Protein AF-A0A8S3KB62-F1 (afdb_monomer_lite)

pLDDT: mean 86.77, std 13.25, range [34.56, 98.31]

Organism: NCBI:txid392030

Sequence (98 aa):
MLSEEWDDSNLDEDVKLERRLILQDNPIATESVIVVKDLVKAFNSEKKQSNGDRVYLAVNHLNFHVQKRACFGLLGANGAGKTTTFRMLINDIKSTSG

Radius of gyration: 15.24 Å; chains: 1; bounding box: 40×32×41 Å

Structure (mmCIF, N/CA/C/O backbone):
data_AF-A0A8S3KB62-F1
#
_entry.id   AF-A0A8S3KB62-F1
#
loop_
_atom_site.group_PDB
_atom_site.id
_atom_site.type_symbol
_atom_site.label_atom_id
_atom_site.label_alt_id
_atom_site.label_comp_id
_atom_site.label_asym_id
_atom_site.label_entity_id
_atom_site.label_seq_id
_atom_site.pdbx_PDB_ins_code
_atom_site.Cartn_x
_atom_site.Cartn_y
_atom_site.Cartn_z
_atom_site.occupancy
_atom_site.B_iso_or_equiv
_atom_site.auth_seq_id
_atom_site.auth_comp_id
_atom_site.auth_asym_id
_atom_site.auth_atom_id
_atom_site.pdbx_PDB_model_num
ATOM 1 N N . MET A 1 1 ? 19.509 6.599 10.468 1.00 38.47 1 MET A N 1
ATOM 2 C CA . MET A 1 1 ? 18.684 6.177 9.321 1.00 38.47 1 MET A CA 1
ATOM 3 C C . MET A 1 1 ? 17.843 7.387 8.986 1.00 38.47 1 MET A C 1
ATOM 5 O O . MET A 1 1 ? 16.974 7.730 9.773 1.00 38.47 1 MET A O 1
ATOM 9 N N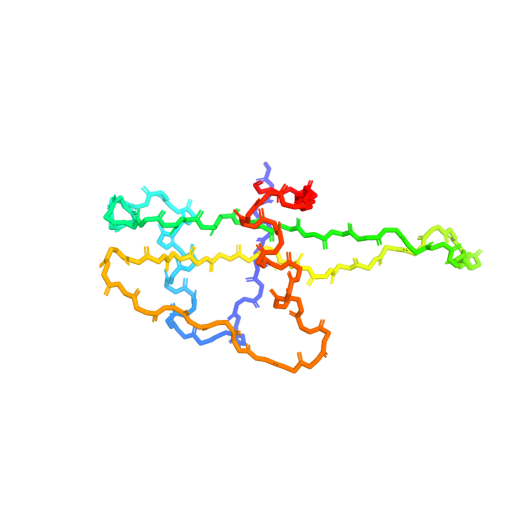 . LEU A 1 2 ? 18.287 8.164 8.000 1.00 34.56 2 LEU A N 1
ATOM 10 C CA . LEU A 1 2 ? 17.713 9.473 7.701 1.00 34.56 2 LEU A CA 1
ATOM 11 C C . LEU A 1 2 ? 16.287 9.246 7.203 1.00 34.56 2 LEU A C 1
ATOM 13 O O . LEU A 1 2 ? 16.095 8.496 6.250 1.00 34.56 2 LEU A O 1
ATOM 17 N N . SER A 1 3 ? 15.309 9.823 7.897 1.00 44.28 3 SER A N 1
ATOM 18 C CA . SER A 1 3 ? 13.963 9.982 7.369 1.00 44.28 3 SER A CA 1
ATOM 19 C C . SER A 1 3 ? 14.098 10.754 6.063 1.00 44.28 3 SER A C 1
ATOM 21 O O . SER A 1 3 ? 14.472 11.926 6.091 1.00 44.28 3 SER A O 1
ATOM 23 N N . GLU A 1 4 ? 13.869 10.097 4.928 1.00 55.69 4 GLU A N 1
ATOM 24 C CA . GLU A 1 4 ? 13.523 10.827 3.714 1.00 55.69 4 GLU A CA 1
ATOM 25 C C . GLU A 1 4 ? 12.312 11.687 4.080 1.00 55.69 4 GLU A C 1
ATOM 27 O O . GLU A 1 4 ? 11.244 11.167 4.410 1.00 55.69 4 GLU A O 1
ATOM 32 N N . GLU A 1 5 ? 12.515 13.001 4.149 1.00 59.72 5 GLU A N 1
ATOM 33 C CA . GLU A 1 5 ? 11.419 13.950 4.263 1.00 59.72 5 GLU A CA 1
ATOM 34 C C . GLU A 1 5 ? 10.655 13.861 2.947 1.00 59.72 5 GLU A C 1
ATOM 36 O O . GLU A 1 5 ? 11.097 14.348 1.907 1.00 59.72 5 GLU A O 1
ATOM 41 N N . TRP A 1 6 ? 9.542 13.134 2.978 1.00 65.12 6 TRP A N 1
ATOM 42 C CA . TRP A 1 6 ? 8.607 13.099 1.870 1.00 65.12 6 TRP A CA 1
ATOM 43 C C . TRP A 1 6 ? 8.122 14.525 1.637 1.00 65.12 6 TRP A C 1
ATOM 45 O O . TRP A 1 6 ? 7.646 15.176 2.570 1.00 65.12 6 TRP A O 1
ATOM 55 N N . ASP A 1 7 ? 8.269 15.017 0.406 1.00 73.62 7 ASP A N 1
ATOM 56 C CA . ASP A 1 7 ? 7.695 16.299 0.012 1.00 73.62 7 ASP A CA 1
ATOM 57 C C . ASP A 1 7 ? 6.173 16.164 -0.072 1.00 73.62 7 ASP A C 1
ATOM 59 O O . ASP A 1 7 ? 5.572 15.980 -1.131 1.00 73.62 7 ASP A O 1
ATOM 63 N N . ASP A 1 8 ? 5.551 16.228 1.096 1.00 78.94 8 ASP A N 1
ATOM 64 C CA . ASP A 1 8 ? 4.11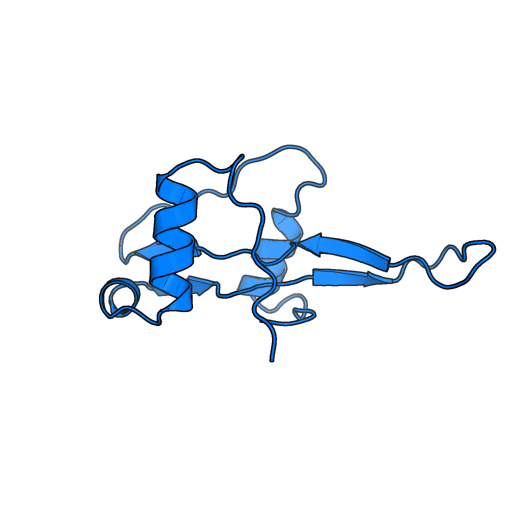1 16.185 1.245 1.00 78.94 8 ASP A CA 1
ATOM 65 C C . ASP A 1 8 ? 3.486 17.550 0.903 1.00 78.94 8 ASP A C 1
ATOM 67 O O . ASP A 1 8 ? 2.269 17.682 0.974 1.00 78.94 8 ASP A O 1
ATOM 71 N N . SER A 1 9 ? 4.257 18.579 0.516 1.00 81.19 9 SER A N 1
ATOM 72 C CA . SER A 1 9 ? 3.736 19.944 0.306 1.00 81.19 9 SER A CA 1
ATOM 73 C C . SER A 1 9 ? 2.558 20.007 -0.673 1.00 81.19 9 SER A C 1
ATOM 75 O O . SER A 1 9 ? 1.660 20.827 -0.490 1.00 81.19 9 SER A O 1
ATOM 77 N N . ASN A 1 10 ? 2.524 19.094 -1.648 1.00 86.19 10 ASN A N 1
ATOM 78 C CA . ASN A 1 10 ? 1.484 18.995 -2.672 1.00 86.19 10 ASN A CA 1
ATOM 79 C C . ASN A 1 10 ? 0.352 18.005 -2.339 1.00 86.19 10 ASN A C 1
ATOM 81 O O . ASN A 1 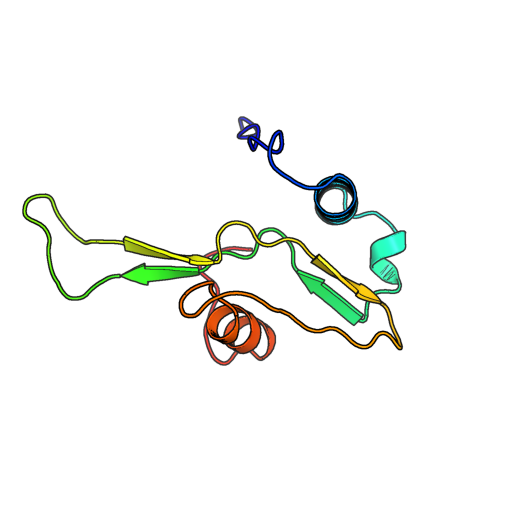10 ? -0.516 17.782 -3.181 1.00 86.19 10 ASN A O 1
ATOM 85 N N . LEU A 1 11 ? 0.370 17.373 -1.163 1.00 86.12 11 LEU A N 1
ATOM 86 C CA . LEU A 1 11 ? -0.686 16.462 -0.722 1.00 86.12 11 LEU A CA 1
ATOM 87 C C . LEU A 1 11 ? -1.787 17.206 0.033 1.00 86.12 11 LEU A C 1
ATOM 89 O O . LEU A 1 11 ? -1.529 18.182 0.743 1.00 86.12 11 LEU A O 1
ATOM 93 N N . ASP A 1 12 ? -3.002 16.676 -0.075 1.00 91.12 12 ASP A N 1
ATOM 94 C CA . ASP A 1 12 ? -4.139 17.119 0.722 1.00 91.12 12 ASP A CA 1
ATOM 95 C C . ASP A 1 12 ? -3.910 16.814 2.215 1.00 91.12 12 ASP A C 1
ATOM 97 O O . ASP A 1 12 ? -3.220 15.861 2.596 1.00 91.12 12 ASP A O 1
ATOM 101 N N . GLU A 1 13 ? -4.468 17.653 3.089 1.00 92.00 13 GLU A N 1
ATOM 102 C CA . GLU A 1 13 ? -4.235 17.570 4.538 1.00 92.00 13 GLU A CA 1
ATOM 103 C C . GLU A 1 13 ? -4.748 16.268 5.167 1.00 92.00 13 GLU A C 1
ATOM 105 O O . GLU A 1 13 ? -4.147 15.751 6.111 1.00 92.00 13 GLU A O 1
ATOM 110 N N . ASP A 1 14 ? -5.838 15.710 4.644 1.00 88.56 14 ASP A N 1
ATOM 111 C CA . ASP A 1 14 ? -6.379 14.425 5.086 1.00 88.56 14 ASP A CA 1
ATOM 112 C C . ASP A 1 14 ? -5.447 13.259 4.726 1.00 88.56 14 ASP A C 1
ATOM 114 O O . ASP A 1 14 ? -5.213 12.391 5.569 1.00 88.56 14 ASP A O 1
ATOM 118 N N . VAL A 1 15 ? -4.827 13.287 3.543 1.00 89.62 15 VAL A N 1
ATOM 119 C CA . VAL A 1 15 ? -3.819 12.304 3.111 1.00 89.62 15 VAL A CA 1
ATOM 120 C C . VAL A 1 15 ? -2.576 12.366 4.002 1.00 89.62 15 VAL A C 1
ATOM 122 O O . VAL A 1 15 ? -2.080 11.331 4.458 1.00 89.62 15 VAL A O 1
ATOM 125 N N . LYS A 1 16 ? -2.088 13.574 4.314 1.00 90.69 16 LYS A N 1
ATOM 126 C CA . LYS A 1 16 ? -0.966 13.772 5.252 1.00 90.69 16 LYS A CA 1
ATOM 127 C C . LYS A 1 16 ? -1.289 13.219 6.634 1.00 90.69 16 LYS A C 1
ATOM 129 O O . LYS A 1 16 ? -0.463 12.546 7.259 1.00 90.69 16 LYS A O 1
ATOM 134 N N . LEU A 1 17 ? -2.492 13.514 7.127 1.00 87.75 17 LEU A N 1
ATOM 135 C CA . LEU A 1 17 ? -2.944 13.054 8.431 1.00 87.75 17 LEU A CA 1
ATOM 136 C C . LEU A 1 17 ? -3.030 11.529 8.470 1.00 87.75 17 LEU A C 1
ATOM 138 O O . LEU A 1 17 ? -2.502 10.928 9.405 1.00 87.75 17 LEU A O 1
ATOM 142 N N . GLU A 1 18 ? -3.644 10.911 7.462 1.00 88.38 18 GLU A N 1
ATOM 143 C CA . GLU A 1 18 ? -3.766 9.458 7.360 1.00 88.38 18 GLU A CA 1
ATOM 144 C C . GLU A 1 18 ? -2.388 8.786 7.362 1.00 88.38 18 GLU A C 1
ATOM 146 O O . GLU A 1 18 ? -2.128 7.897 8.179 1.00 88.38 18 GLU A O 1
ATOM 151 N N . ARG A 1 19 ? -1.463 9.280 6.530 1.00 89.56 19 ARG A N 1
ATOM 152 C CA . ARG A 1 19 ? -0.077 8.804 6.492 1.00 89.56 19 ARG A CA 1
ATOM 153 C C . ARG A 1 19 ? 0.573 8.867 7.869 1.00 89.56 19 ARG A C 1
ATOM 155 O O . ARG A 1 19 ? 1.124 7.874 8.340 1.00 89.56 19 ARG A O 1
ATOM 162 N N . ARG A 1 20 ? 0.471 10.007 8.555 1.00 88.44 20 ARG A N 1
ATOM 163 C CA . ARG A 1 20 ? 1.040 10.177 9.898 1.00 88.44 20 ARG A CA 1
ATOM 164 C C . ARG A 1 20 ? 0.426 9.210 10.911 1.00 88.44 20 ARG A C 1
ATOM 166 O O . ARG A 1 20 ? 1.163 8.648 11.717 1.00 88.44 20 ARG A O 1
ATOM 173 N N . LEU A 1 21 ? -0.893 9.012 10.877 1.00 87.31 21 LEU A N 1
ATOM 174 C CA . LEU A 1 21 ? -1.591 8.098 11.787 1.00 87.31 21 LEU A CA 1
ATOM 175 C C . LEU A 1 21 ? -1.107 6.651 11.621 1.00 87.31 21 LEU A C 1
ATOM 177 O O . LEU A 1 21 ? -0.892 5.965 12.620 1.00 87.31 21 LEU A O 1
ATOM 181 N N . ILE A 1 22 ? -0.897 6.213 10.379 1.00 89.38 22 ILE A N 1
ATOM 182 C CA . ILE A 1 22 ? -0.448 4.854 10.056 1.00 89.38 22 ILE A CA 1
ATOM 183 C C . ILE A 1 22 ? 1.027 4.660 10.398 1.00 89.38 22 ILE A C 1
ATOM 185 O O . ILE A 1 22 ? 1.397 3.662 11.013 1.00 89.38 22 ILE A O 1
ATOM 189 N N . LEU A 1 23 ? 1.884 5.618 10.036 1.00 85.94 23 LEU A N 1
ATOM 190 C CA . LEU A 1 23 ? 3.322 5.500 10.276 1.00 85.94 23 LEU A CA 1
ATOM 191 C C . LEU A 1 23 ? 3.675 5.521 11.765 1.00 85.94 23 LEU A C 1
ATOM 193 O O . LEU A 1 23 ? 4.616 4.843 12.173 1.00 85.94 23 LEU A O 1
ATOM 197 N N . GLN A 1 24 ? 2.899 6.248 12.573 1.00 85.12 24 GLN A N 1
ATOM 198 C CA . GLN A 1 24 ? 3.062 6.321 14.028 1.00 85.12 24 GLN A CA 1
ATOM 199 C C . GLN A 1 24 ? 2.38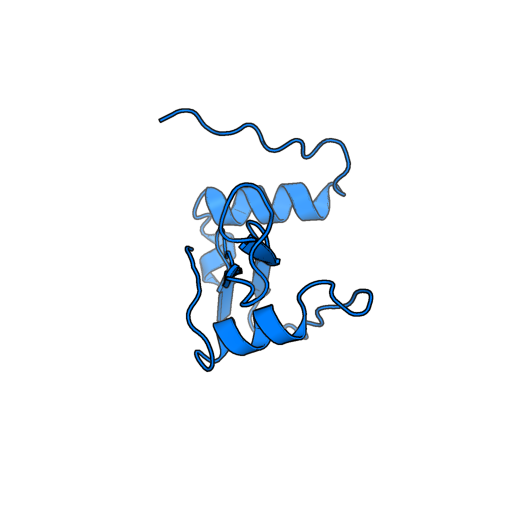7 5.160 14.784 1.00 85.12 24 GLN A C 1
ATOM 201 O O . GLN A 1 24 ? 2.331 5.211 16.010 1.00 85.12 24 GLN A O 1
ATOM 206 N N . ASP A 1 25 ? 1.867 4.143 14.079 1.00 72.81 25 ASP A N 1
ATOM 207 C CA . ASP A 1 25 ? 1.173 2.978 14.654 1.00 72.81 25 ASP A CA 1
ATOM 208 C C . ASP A 1 25 ? 0.087 3.380 15.674 1.00 72.81 25 ASP A C 1
ATOM 210 O O . ASP A 1 25 ? -0.053 2.802 16.755 1.00 72.81 25 ASP A O 1
ATOM 214 N N . ASN A 1 26 ? -0.680 4.425 15.343 1.00 74.12 26 ASN A N 1
ATOM 215 C CA . ASN A 1 26 ? -1.661 5.010 16.250 1.00 74.12 26 ASN A CA 1
ATOM 216 C C . ASN A 1 26 ? -2.812 4.018 16.545 1.00 74.12 26 ASN A C 1
ATOM 218 O O . ASN A 1 26 ? -3.348 3.423 15.607 1.00 74.12 26 ASN A O 1
ATOM 222 N N . PRO A 1 27 ? -3.282 3.898 17.807 1.00 62.69 27 PRO A N 1
ATOM 223 C CA . PRO A 1 27 ? -4.420 3.058 18.184 1.00 62.69 27 PRO A CA 1
ATOM 224 C C . PRO A 1 27 ? -5.696 3.250 17.353 1.00 62.69 27 PRO A C 1
ATOM 226 O O . PRO A 1 27 ? -6.473 2.312 17.230 1.00 62.69 27 PRO A O 1
ATOM 229 N N . ILE A 1 28 ? -5.929 4.412 16.735 1.00 64.56 28 ILE A N 1
ATOM 230 C CA . ILE A 1 28 ? -7.086 4.627 15.840 1.00 64.56 28 ILE A CA 1
ATOM 231 C C . ILE A 1 28 ? -7.040 3.684 14.619 1.00 64.56 28 ILE A C 1
ATOM 233 O O . ILE A 1 28 ? -8.081 3.233 14.141 1.00 64.56 28 ILE A O 1
ATOM 237 N N . ALA A 1 29 ? -5.848 3.285 14.163 1.00 60.28 29 ALA A N 1
ATOM 238 C CA . ALA A 1 29 ? -5.699 2.257 13.138 1.00 60.28 29 ALA A CA 1
ATOM 239 C C . ALA A 1 29 ? -6.111 0.854 13.637 1.00 60.28 29 ALA A C 1
ATOM 241 O O . ALA A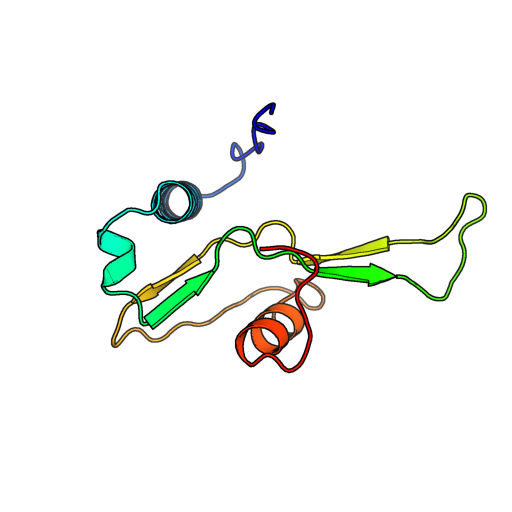 1 29 ? -6.401 -0.007 12.814 1.00 60.28 29 ALA A O 1
ATOM 242 N N . THR A 1 30 ? -6.210 0.607 14.951 1.00 63.03 30 THR A N 1
ATOM 243 C CA . THR A 1 30 ? -6.522 -0.730 15.507 1.00 63.03 30 THR A CA 1
ATOM 244 C C . THR A 1 30 ? -7.978 -1.159 15.311 1.00 63.03 30 THR A C 1
ATOM 246 O O . THR A 1 30 ? -8.261 -2.354 15.313 1.00 63.03 30 THR A O 1
ATOM 249 N N . GLU A 1 31 ? -8.898 -0.220 15.059 1.00 81.25 31 GLU A N 1
ATOM 250 C CA . GLU A 1 31 ? -10.271 -0.535 14.623 1.00 81.25 31 GLU A CA 1
ATOM 251 C C . GLU A 1 31 ? -10.376 -0.795 13.108 1.00 81.25 31 GLU A C 1
ATOM 253 O O . GLU A 1 31 ? -11.454 -1.102 12.579 1.00 81.25 31 GLU A O 1
ATOM 258 N N . SER A 1 32 ? -9.260 -0.676 12.386 1.00 89.00 32 SER A N 1
ATOM 259 C CA . SER A 1 32 ? -9.209 -0.907 10.947 1.00 89.00 32 SER A CA 1
ATOM 260 C C . SER A 1 32 ? -9.118 -2.389 10.634 1.00 89.00 32 SER A C 1
ATOM 262 O O . SER A 1 32 ? -8.407 -3.151 11.282 1.00 89.00 32 SER A O 1
ATOM 264 N N . VAL A 1 33 ? -9.842 -2.800 9.598 1.00 91.56 33 VAL A N 1
ATOM 265 C CA . VAL A 1 33 ? -9.794 -4.169 9.072 1.00 91.56 33 VAL A CA 1
ATOM 266 C C . VAL A 1 33 ? -8.663 -4.353 8.063 1.00 91.56 33 VAL A C 1
ATOM 268 O O . VAL A 1 33 ? -8.234 -5.477 7.826 1.00 91.56 33 VAL A O 1
ATOM 271 N N . ILE A 1 34 ? -8.183 -3.257 7.471 1.00 92.44 34 ILE A N 1
ATOM 272 C CA . ILE A 1 34 ? -7.029 -3.225 6.572 1.00 92.44 34 ILE A CA 1
ATOM 273 C C . ILE A 1 34 ? -6.161 -2.043 6.990 1.00 92.44 34 ILE A C 1
ATOM 275 O O . ILE A 1 34 ? -6.670 -0.932 7.138 1.00 92.44 34 ILE A O 1
ATOM 279 N N . VAL A 1 35 ? -4.861 -2.281 7.146 1.00 93.06 35 VAL A N 1
ATOM 280 C CA . VAL A 1 35 ? -3.845 -1.239 7.313 1.00 93.06 35 VAL A CA 1
ATOM 281 C C . VAL A 1 35 ? -2.782 -1.479 6.255 1.00 93.06 35 VAL A C 1
ATOM 283 O O . VAL A 1 35 ? -2.221 -2.571 6.170 1.00 93.06 35 VAL A O 1
ATOM 286 N N . VAL A 1 36 ? -2.536 -0.469 5.431 1.00 94.31 36 VAL A N 1
ATOM 287 C CA . VAL A 1 36 ? -1.502 -0.473 4.402 1.00 94.31 36 VAL A CA 1
ATOM 288 C C . VAL A 1 36 ? -0.455 0.539 4.817 1.00 94.31 36 VAL A C 1
ATOM 290 O O . VAL A 1 36 ? -0.758 1.727 4.901 1.00 94.31 36 VAL A O 1
ATOM 293 N N . LYS A 1 37 ? 0.755 0.058 5.097 1.00 93.75 37 LYS A N 1
ATOM 294 C CA . LYS A 1 37 ? 1.870 0.860 5.598 1.00 93.75 37 LYS A CA 1
ATOM 295 C C . LYS A 1 37 ? 3.031 0.764 4.620 1.00 93.75 37 LYS A C 1
ATOM 297 O O . LYS A 1 37 ? 3.478 -0.336 4.322 1.00 93.75 37 LYS A O 1
ATOM 302 N N . ASP A 1 38 ? 3.470 1.909 4.104 1.00 94.44 38 ASP A N 1
ATOM 303 C CA . ASP A 1 38 ? 4.592 2.051 3.167 1.00 94.44 38 ASP A CA 1
ATOM 304 C C . ASP A 1 38 ? 4.644 0.991 2.056 1.00 94.44 38 ASP A C 1
ATOM 306 O O . ASP A 1 38 ? 5.704 0.479 1.689 1.00 94.44 38 ASP A O 1
ATOM 310 N N . LEU A 1 39 ? 3.483 0.670 1.481 1.00 96.50 39 LEU A N 1
ATOM 311 C CA . LEU A 1 39 ? 3.387 -0.379 0.478 1.00 96.50 39 LEU A CA 1
ATOM 312 C C . LEU A 1 39 ? 4.045 0.077 -0.825 1.00 96.50 39 LEU A C 1
ATOM 314 O O . LEU A 1 39 ? 3.663 1.093 -1.415 1.00 96.50 39 LEU A O 1
ATOM 318 N N . VAL A 1 40 ? 5.004 -0.713 -1.304 1.00 97.44 40 VAL A N 1
ATOM 319 C CA . VAL A 1 40 ? 5.747 -0.438 -2.537 1.00 97.44 40 VAL A CA 1
ATOM 320 C C . VAL A 1 40 ? 5.630 -1.611 -3.493 1.00 97.44 40 VAL A C 1
ATOM 322 O O . VAL A 1 40 ? 5.770 -2.778 -3.113 1.00 97.44 40 VAL A O 1
ATOM 325 N N . LYS A 1 41 ? 5.469 -1.298 -4.781 1.00 97.62 41 LYS A N 1
ATOM 326 C CA . LYS A 1 41 ? 5.663 -2.265 -5.859 1.00 97.62 41 LYS A CA 1
ATOM 327 C C . LYS A 1 41 ? 6.523 -1.699 -6.969 1.00 97.62 41 LYS A C 1
ATOM 329 O O . LYS A 1 41 ? 6.111 -0.784 -7.678 1.00 97.62 41 LYS A O 1
ATOM 334 N N . ALA A 1 42 ? 7.658 -2.347 -7.185 1.00 96.44 42 ALA A N 1
ATOM 335 C CA . ALA A 1 42 ? 8.516 -2.158 -8.337 1.00 96.44 42 ALA A CA 1
ATOM 336 C C . ALA A 1 42 ? 8.447 -3.382 -9.265 1.00 96.44 42 ALA A C 1
ATOM 338 O O . ALA A 1 42 ? 8.411 -4.530 -8.810 1.00 96.44 42 ALA A O 1
ATOM 339 N N . PHE A 1 43 ? 8.433 -3.131 -10.571 1.00 94.31 43 PHE A N 1
ATOM 340 C CA . PHE A 1 43 ? 8.567 -4.147 -11.609 1.00 94.31 43 PHE A CA 1
ATOM 341 C C . PHE A 1 43 ? 9.833 -3.900 -12.415 1.00 94.31 43 PHE A C 1
ATOM 343 O O . PHE A 1 43 ? 10.103 -2.771 -12.830 1.00 94.31 43 PHE A O 1
ATOM 350 N N . ASN A 1 44 ? 10.569 -4.971 -12.691 1.00 90.69 44 ASN A N 1
ATOM 351 C CA . ASN A 1 44 ? 11.673 -4.921 -13.635 1.00 90.69 44 ASN A CA 1
ATOM 352 C C . ASN A 1 44 ? 11.103 -5.026 -15.050 1.00 90.69 44 ASN A C 1
ATOM 354 O O . ASN A 1 44 ? 10.316 -5.922 -15.352 1.00 90.69 44 ASN A O 1
ATOM 358 N N . SER A 1 45 ? 11.477 -4.089 -15.911 1.00 81.88 45 SER A N 1
ATOM 359 C CA . SER A 1 45 ? 11.136 -4.120 -17.327 1.00 81.88 45 SER A CA 1
ATOM 360 C C . SER A 1 45 ? 12.098 -5.043 -18.063 1.00 81.88 45 SER A C 1
ATOM 362 O O . SER A 1 45 ? 13.311 -4.878 -17.971 1.00 81.88 45 SER A O 1
ATOM 364 N N . G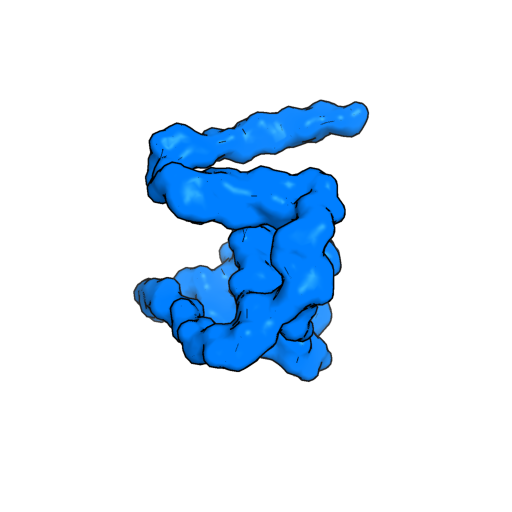LU A 1 46 ? 11.553 -5.940 -18.882 1.00 76.62 46 GLU A N 1
ATOM 365 C CA . GLU A 1 46 ? 12.340 -6.812 -19.766 1.00 76.62 46 GLU A CA 1
ATOM 366 C C . GLU A 1 46 ? 13.141 -6.021 -20.814 1.00 76.62 46 GLU A C 1
ATOM 368 O O . GLU A 1 46 ? 14.182 -6.465 -21.296 1.00 76.62 46 GLU A O 1
ATOM 373 N N . LYS A 1 47 ? 12.680 -4.812 -21.164 1.00 76.75 47 LYS A N 1
ATOM 374 C CA . LYS A 1 47 ? 13.417 -3.908 -22.052 1.00 76.75 47 LYS A CA 1
ATOM 375 C C . LYS A 1 47 ? 14.579 -3.271 -21.291 1.00 76.75 47 LYS A C 1
ATOM 377 O O . LYS A 1 47 ? 14.347 -2.411 -20.436 1.00 76.75 47 LYS A O 1
ATOM 382 N N . LYS A 1 48 ? 15.804 -3.660 -21.654 1.00 71.81 48 LYS A N 1
ATOM 383 C CA . LYS A 1 48 ? 17.046 -3.037 -21.179 1.00 71.81 48 LYS A CA 1
ATOM 384 C C . LYS A 1 48 ? 17.160 -1.601 -21.684 1.00 71.81 48 LYS A C 1
ATOM 386 O O . LYS A 1 48 ? 16.845 -1.317 -22.840 1.00 71.81 48 LYS A O 1
ATOM 391 N N . GLN A 1 49 ? 17.617 -0.702 -20.824 1.00 73.75 49 GLN A N 1
ATOM 392 C CA . GLN A 1 49 ? 18.069 0.627 -21.225 1.00 73.75 49 GLN A CA 1
ATOM 393 C C . GLN A 1 49 ? 19.578 0.598 -21.476 1.00 73.75 49 GLN A C 1
ATOM 395 O O . GLN A 1 49 ? 20.280 -0.302 -21.014 1.00 73.75 49 GLN A O 1
ATOM 400 N N . SER A 1 50 ? 20.089 1.600 -22.194 1.00 74.75 50 SER A N 1
ATOM 401 C CA . SER A 1 50 ? 21.521 1.745 -22.499 1.00 74.75 50 SER A CA 1
ATOM 402 C C . SER A 1 50 ? 22.421 1.765 -21.257 1.00 74.75 50 SER A C 1
ATOM 404 O O . SER A 1 50 ? 23.610 1.495 -21.383 1.00 74.75 50 SER A O 1
ATOM 406 N N . ASN A 1 51 ? 21.860 2.041 -20.073 1.00 75.44 51 ASN A N 1
ATOM 407 C CA . ASN A 1 51 ? 22.573 2.096 -18.799 1.00 75.44 51 ASN A CA 1
ATOM 408 C C . ASN A 1 51 ? 22.062 1.086 -17.742 1.00 75.44 51 ASN A C 1
ATOM 410 O O . ASN A 1 51 ? 22.255 1.305 -16.551 1.00 75.44 51 ASN A O 1
ATOM 414 N N . GLY A 1 52 ? 21.385 -0.000 -18.148 1.00 74.81 52 GLY A N 1
ATOM 415 C CA . GLY A 1 52 ? 20.985 -1.091 -17.242 1.00 74.81 52 GLY A CA 1
ATOM 416 C C . GLY A 1 52 ? 19.497 -1.455 -17.262 1.00 74.81 52 GLY A C 1
ATOM 417 O O . GLY A 1 52 ? 18.761 -1.126 -18.198 1.00 74.81 52 GLY A O 1
ATOM 418 N N . ASP A 1 53 ? 19.066 -2.185 -16.231 1.00 79.62 53 ASP A N 1
ATOM 419 C CA . ASP A 1 53 ? 17.674 -2.605 -16.069 1.00 79.62 53 ASP A CA 1
ATOM 420 C C . ASP A 1 53 ? 16.782 -1.402 -15.756 1.00 79.62 53 ASP A C 1
ATOM 422 O O . ASP A 1 53 ? 17.104 -0.548 -14.929 1.00 79.62 53 ASP A O 1
ATOM 426 N N . ARG A 1 54 ? 15.622 -1.337 -16.413 1.00 84.88 54 ARG A N 1
ATOM 427 C CA . ARG A 1 54 ? 14.620 -0.313 -16.119 1.00 84.88 54 ARG A CA 1
ATOM 428 C C . ARG A 1 54 ? 13.684 -0.822 -15.035 1.00 84.88 54 ARG A C 1
ATOM 430 O O . ARG A 1 54 ? 12.953 -1.784 -15.258 1.00 84.88 54 ARG A O 1
ATOM 437 N N . VAL A 1 55 ? 13.633 -0.118 -13.913 1.00 88.38 55 VAL A N 1
ATOM 438 C CA . VAL A 1 55 ? 12.649 -0.364 -12.855 1.00 88.38 55 VAL A CA 1
ATOM 439 C C . VAL A 1 55 ? 11.466 0.587 -13.031 1.00 88.38 55 VAL A C 1
ATOM 441 O O . VAL A 1 55 ? 11.645 1.781 -13.270 1.00 88.38 55 VAL A O 1
ATOM 444 N N . TYR A 1 56 ? 10.247 0.058 -12.947 1.00 90.69 56 TYR A N 1
ATOM 445 C CA . TYR A 1 56 ? 9.009 0.834 -12.944 1.00 90.69 56 TYR A CA 1
ATOM 446 C C . TYR A 1 56 ? 8.319 0.708 -11.589 1.00 90.69 56 TYR A C 1
ATOM 448 O O . TYR A 1 56 ? 7.945 -0.391 -11.174 1.00 90.69 56 TYR A O 1
ATOM 456 N N . LEU A 1 57 ? 8.137 1.841 -10.914 1.00 94.00 57 LEU A N 1
ATOM 457 C CA . LEU A 1 57 ? 7.448 1.917 -9.634 1.00 94.00 57 LEU A CA 1
ATOM 458 C C . LEU A 1 57 ? 5.941 2.037 -9.882 1.00 94.00 57 LEU A C 1
ATOM 460 O O . LEU A 1 57 ? 5.446 3.085 -10.285 1.00 94.00 57 LEU A O 1
ATOM 464 N N . ALA A 1 58 ? 5.221 0.934 -9.694 1.00 96.31 58 ALA A N 1
ATOM 465 C CA . ALA A 1 58 ? 3.776 0.871 -9.895 1.00 96.31 58 ALA A CA 1
ATOM 466 C C . ALA A 1 58 ? 2.987 1.355 -8.673 1.00 96.31 58 ALA A C 1
ATOM 468 O O . ALA A 1 58 ? 1.858 1.814 -8.824 1.00 96.31 58 ALA A O 1
ATOM 469 N N . VAL A 1 59 ? 3.562 1.218 -7.476 1.00 97.25 59 VAL A N 1
ATOM 470 C CA . VAL A 1 59 ? 3.025 1.744 -6.214 1.00 97.25 59 VAL A CA 1
ATOM 471 C C . VAL A 1 59 ? 4.206 2.267 -5.401 1.00 97.25 59 VAL A C 1
ATOM 473 O O . VAL A 1 59 ? 5.212 1.567 -5.282 1.00 97.25 59 VAL A O 1
ATOM 476 N N . ASN A 1 60 ? 4.091 3.487 -4.880 1.00 94.94 60 ASN A N 1
ATOM 477 C CA . ASN A 1 60 ? 5.179 4.222 -4.240 1.00 94.94 60 ASN A CA 1
ATOM 478 C C . ASN A 1 60 ? 4.762 4.672 -2.832 1.00 94.94 60 ASN A C 1
ATOM 480 O O . ASN A 1 60 ? 4.029 5.649 -2.714 1.00 94.94 60 ASN A O 1
ATOM 484 N N . HIS A 1 61 ? 5.200 3.946 -1.799 1.00 94.19 61 HIS A N 1
ATOM 485 C CA . HIS A 1 61 ? 4.969 4.255 -0.379 1.00 94.19 61 HIS A CA 1
ATOM 486 C C . HIS A 1 61 ? 3.510 4.604 -0.049 1.00 94.19 61 HIS A C 1
ATOM 488 O O . HIS A 1 61 ? 3.204 5.621 0.581 1.00 94.19 61 HIS A O 1
ATOM 494 N N . LEU A 1 62 ? 2.595 3.745 -0.502 1.00 94.31 62 LEU A N 1
ATOM 495 C CA . LEU A 1 62 ? 1.168 3.923 -0.275 1.00 94.31 62 LEU A CA 1
ATOM 496 C C . LEU A 1 62 ? 0.831 3.640 1.194 1.00 94.31 62 LEU A C 1
ATOM 498 O O . LEU A 1 62 ? 1.163 2.575 1.714 1.00 94.31 62 LEU A O 1
ATOM 502 N N . ASN A 1 63 ? 0.142 4.588 1.826 1.00 93.31 63 ASN A N 1
ATOM 503 C CA . ASN A 1 63 ? -0.308 4.516 3.209 1.00 93.31 63 ASN A CA 1
ATOM 504 C C . ASN A 1 63 ? -1.809 4.817 3.257 1.00 93.31 63 ASN A C 1
ATOM 506 O O . ASN A 1 63 ? -2.204 5.901 2.844 1.00 93.31 63 ASN A O 1
ATOM 510 N N . PHE A 1 64 ? -2.626 3.868 3.713 1.00 93.31 64 PHE A N 1
ATOM 511 C CA . PHE A 1 64 ? -4.044 4.101 4.026 1.00 93.31 64 PHE A CA 1
ATOM 512 C C . PHE A 1 64 ? -4.581 3.021 4.968 1.00 93.31 64 PHE A C 1
ATOM 514 O O . PHE A 1 64 ? -3.985 1.948 5.117 1.00 93.31 64 PHE A O 1
ATOM 521 N N . HIS A 1 65 ? -5.726 3.279 5.590 1.00 92.81 65 HIS A N 1
ATOM 522 C CA . HIS A 1 65 ? -6.423 2.269 6.377 1.00 92.81 65 HIS A CA 1
ATOM 523 C C . HIS A 1 65 ? -7.905 2.194 6.007 1.00 92.81 65 HIS A C 1
ATOM 525 O O . HIS A 1 65 ? -8.502 3.134 5.493 1.00 92.81 65 HIS A O 1
ATOM 531 N N . VAL A 1 66 ? -8.521 1.038 6.250 1.00 92.50 66 VAL A N 1
ATOM 532 C CA . VAL A 1 66 ? -9.957 0.839 6.034 1.00 92.50 66 VAL A CA 1
ATOM 533 C C . VAL A 1 66 ? -10.596 0.481 7.357 1.00 92.50 66 VAL A C 1
ATOM 535 O O . VAL A 1 66 ? -10.354 -0.595 7.909 1.00 92.50 66 VAL A O 1
ATOM 538 N N . GLN A 1 67 ? -11.432 1.383 7.862 1.00 90.69 67 GLN A N 1
ATOM 539 C CA . GLN A 1 67 ? -12.183 1.160 9.091 1.00 90.69 67 GLN A CA 1
ATOM 540 C C . GLN A 1 67 ? -13.207 0.035 8.922 1.00 90.69 67 GLN A C 1
ATOM 542 O O . GLN A 1 67 ? -13.760 -0.195 7.839 1.00 90.69 67 GLN A O 1
ATOM 547 N N . LYS A 1 68 ? -13.507 -0.668 10.017 1.00 90.75 68 LYS A N 1
ATOM 548 C CA . LYS A 1 68 ? -14.590 -1.652 10.024 1.00 90.75 68 LYS A CA 1
ATOM 549 C C . LYS A 1 68 ? -15.900 -0.993 9.572 1.00 90.75 68 LYS A C 1
ATOM 551 O O . LYS A 1 68 ? -16.254 0.083 10.038 1.00 90.75 68 LYS A O 1
ATOM 556 N N . ARG A 1 69 ? -16.662 -1.686 8.715 1.00 90.75 69 ARG A N 1
ATOM 557 C CA . ARG A 1 69 ? -17.950 -1.219 8.148 1.00 90.75 69 ARG A CA 1
ATOM 558 C C . ARG A 1 69 ? -17.831 -0.048 7.156 1.00 90.75 69 ARG A C 1
ATOM 560 O O . ARG A 1 69 ? -18.866 0.470 6.747 1.00 90.75 69 ARG A O 1
ATOM 567 N N . ALA A 1 70 ? -16.624 0.338 6.738 1.00 89.31 70 ALA A N 1
ATOM 568 C CA . ALA A 1 70 ? -16.433 1.320 5.674 1.00 89.31 70 ALA A CA 1
ATOM 569 C C . ALA A 1 70 ? -16.562 0.685 4.277 1.00 89.31 70 ALA A C 1
ATOM 571 O O . ALA A 1 70 ? -16.189 -0.470 4.064 1.00 89.31 70 ALA A O 1
ATOM 572 N N . CYS A 1 71 ? -17.053 1.465 3.311 1.00 92.19 71 CYS A N 1
ATOM 573 C CA . CYS A 1 71 ? -16.943 1.149 1.889 1.00 92.19 71 CYS A CA 1
ATOM 574 C C . CYS A 1 71 ? -15.742 1.913 1.320 1.00 92.19 71 CYS A C 1
ATOM 576 O O . CYS A 1 71 ? -15.765 3.140 1.282 1.00 92.19 71 CYS A O 1
ATOM 578 N N . PHE A 1 72 ? -14.704 1.196 0.887 1.00 92.44 72 PHE A N 1
ATOM 579 C CA . PHE A 1 72 ? -13.474 1.790 0.360 1.00 92.44 72 PHE A CA 1
ATOM 580 C C . PHE A 1 72 ? -13.395 1.648 -1.163 1.00 92.44 72 PHE A C 1
ATOM 582 O O . PHE A 1 72 ? -13.603 0.561 -1.704 1.00 92.44 72 PHE A O 1
ATOM 589 N N . GLY A 1 73 ? -13.056 2.740 -1.850 1.00 94.25 73 GLY A N 1
ATOM 590 C CA . GLY A 1 73 ? -12.818 2.764 -3.290 1.00 94.25 73 GLY A CA 1
ATOM 591 C C . GLY A 1 73 ? -11.497 3.453 -3.610 1.00 94.25 73 GLY A C 1
ATOM 592 O O . GLY A 1 73 ? -11.284 4.590 -3.208 1.00 94.25 73 GLY A O 1
ATOM 593 N N . LEU A 1 74 ? -10.629 2.780 -4.368 1.00 95.06 74 LEU A N 1
ATOM 594 C CA . LEU A 1 74 ? -9.372 3.354 -4.849 1.00 95.06 74 LEU A CA 1
ATOM 595 C C . LEU A 1 74 ? -9.548 3.825 -6.296 1.00 95.06 74 LEU A C 1
ATOM 597 O O . LEU A 1 74 ? -9.688 3.008 -7.209 1.00 95.06 74 LEU A O 1
ATOM 601 N N . LEU A 1 75 ? -9.554 5.141 -6.504 1.00 94.62 75 LEU A N 1
ATOM 602 C CA . LEU A 1 75 ? -9.829 5.790 -7.790 1.00 94.62 75 LEU A CA 1
ATOM 603 C C . LEU A 1 75 ? -8.569 6.459 -8.359 1.00 94.62 75 LEU A C 1
ATOM 605 O O . LEU A 1 75 ? -7.614 6.731 -7.645 1.00 94.62 75 LEU A O 1
ATOM 609 N N . GLY A 1 76 ? -8.544 6.684 -9.675 1.00 94.50 76 GLY A N 1
ATOM 610 C CA . GLY A 1 76 ? -7.411 7.307 -10.368 1.00 94.50 76 GLY A CA 1
ATOM 611 C C . GLY A 1 76 ? -7.316 6.900 -11.839 1.00 94.50 76 GLY A C 1
ATOM 612 O O . GLY A 1 76 ? -8.010 5.982 -12.282 1.00 94.50 76 GLY A O 1
ATOM 613 N N . ALA A 1 77 ? -6.428 7.537 -12.601 1.00 97.44 77 ALA A N 1
ATOM 614 C CA . ALA A 1 77 ? -6.230 7.264 -14.029 1.00 97.44 77 ALA A CA 1
ATOM 615 C C . ALA A 1 77 ? -5.649 5.860 -14.315 1.00 97.44 77 ALA A C 1
ATOM 617 O O . ALA A 1 77 ? -5.160 5.159 -13.420 1.00 97.44 77 ALA A O 1
ATOM 618 N N . ASN A 1 78 ? -5.702 5.416 -15.573 1.00 96.00 78 ASN A N 1
ATOM 619 C CA . ASN A 1 78 ? -5.055 4.170 -15.995 1.00 96.00 78 ASN A CA 1
ATOM 620 C C . ASN A 1 78 ? -3.543 4.238 -15.742 1.00 96.00 78 ASN A C 1
ATOM 622 O O . ASN A 1 78 ? -2.910 5.252 -16.009 1.00 96.00 78 ASN A O 1
ATOM 626 N N . GLY A 1 79 ? -2.976 3.159 -15.197 1.00 93.69 79 GLY A N 1
ATOM 627 C CA . GLY A 1 79 ? -1.562 3.114 -14.810 1.00 93.69 79 GLY A CA 1
ATOM 628 C C . GLY A 1 79 ? -1.237 3.686 -13.424 1.00 93.69 79 GLY A C 1
ATOM 629 O O . GLY A 1 79 ? -0.122 3.495 -12.967 1.00 93.69 79 GLY A O 1
ATOM 630 N N . ALA A 1 80 ? -2.191 4.283 -12.698 1.00 95.81 80 ALA A N 1
ATOM 631 C CA . ALA A 1 80 ? -1.948 4.852 -11.360 1.00 95.81 80 ALA A CA 1
ATOM 632 C C . ALA A 1 80 ? -1.684 3.821 -10.233 1.00 95.81 80 ALA A C 1
ATOM 634 O O . ALA A 1 80 ? -1.566 4.203 -9.077 1.00 95.81 80 ALA A O 1
ATOM 635 N N . GLY A 1 81 ? -1.666 2.516 -10.530 1.00 97.00 81 GLY A N 1
ATOM 636 C CA . GLY A 1 81 ? -1.362 1.472 -9.539 1.00 97.00 81 GLY A CA 1
ATOM 637 C C . GLY A 1 81 ? -2.561 0.773 -8.881 1.00 97.00 81 GLY A C 1
ATOM 638 O O . GLY A 1 81 ? -2.353 -0.217 -8.194 1.00 97.00 81 GLY A O 1
ATOM 639 N N . LYS A 1 82 ? -3.814 1.178 -9.150 1.00 98.00 82 LYS A N 1
ATOM 640 C CA . LYS A 1 82 ? -5.035 0.615 -8.514 1.00 98.00 82 LYS A CA 1
ATOM 641 C C . LYS A 1 82 ? -5.091 -0.920 -8.471 1.00 98.00 82 LYS A C 1
ATOM 643 O O . LYS A 1 82 ? -5.166 -1.516 -7.403 1.00 98.00 82 LYS A O 1
ATOM 648 N N . THR A 1 83 ? -5.052 -1.571 -9.637 1.00 97.75 83 THR A N 1
ATOM 649 C CA . THR A 1 83 ? -5.115 -3.040 -9.740 1.00 97.75 83 THR A CA 1
ATOM 650 C C . THR A 1 83 ? -3.908 -3.699 -9.080 1.00 97.75 83 THR A C 1
ATOM 652 O O . THR A 1 83 ? -4.052 -4.734 -8.440 1.00 97.75 83 THR A O 1
ATOM 655 N N . THR A 1 84 ? -2.728 -3.090 -9.202 1.00 97.88 84 THR A N 1
ATOM 656 C CA . THR A 1 84 ? -1.500 -3.565 -8.559 1.00 97.88 84 THR A CA 1
ATOM 657 C C . THR A 1 84 ? -1.641 -3.551 -7.038 1.00 97.88 84 THR A C 1
ATOM 659 O O . THR A 1 84 ? -1.317 -4.548 -6.401 1.00 97.88 84 THR A O 1
ATOM 662 N N . THR A 1 85 ? -2.190 -2.477 -6.464 1.00 98.12 85 THR A N 1
ATOM 663 C CA . THR A 1 85 ? -2.487 -2.380 -5.030 1.00 98.12 85 THR A CA 1
ATOM 664 C C . THR A 1 85 ? -3.429 -3.492 -4.589 1.00 98.12 85 THR A C 1
ATOM 666 O O . THR A 1 85 ? -3.083 -4.250 -3.690 1.00 98.12 85 THR A O 1
ATOM 669 N N . PHE A 1 86 ? -4.578 -3.664 -5.252 1.00 97.69 86 PHE A N 1
ATOM 670 C CA . PHE A 1 86 ? -5.525 -4.720 -4.872 1.00 97.69 86 PHE A CA 1
ATOM 671 C C . PHE A 1 86 ? -4.925 -6.122 -4.976 1.00 97.69 86 PHE A C 1
ATOM 673 O O . PHE A 1 86 ? -5.142 -6.932 -4.081 1.00 97.69 86 PHE A O 1
ATOM 680 N N . ARG A 1 87 ? -4.126 -6.398 -6.014 1.00 98.06 87 ARG A N 1
ATOM 681 C CA . ARG A 1 87 ? -3.418 -7.679 -6.148 1.00 98.06 87 ARG A CA 1
ATOM 682 C C . ARG A 1 87 ? -2.425 -7.927 -5.014 1.00 98.06 87 ARG A C 1
ATOM 684 O O . ARG A 1 87 ? -2.273 -9.073 -4.605 1.00 98.06 87 ARG A O 1
ATOM 691 N N . MET A 1 88 ? -1.778 -6.886 -4.488 1.00 98.00 88 MET A N 1
ATOM 692 C CA . MET A 1 88 ? -0.936 -7.024 -3.294 1.00 98.00 88 MET A CA 1
ATOM 693 C C . MET A 1 88 ? -1.764 -7.324 -2.044 1.00 98.00 88 MET A C 1
ATOM 695 O O . MET A 1 88 ? -1.403 -8.216 -1.285 1.00 98.00 88 MET A O 1
ATOM 699 N N . LEU A 1 89 ? -2.899 -6.644 -1.854 1.00 96.31 89 LEU A N 1
ATOM 700 C CA . LEU A 1 89 ? -3.761 -6.840 -0.678 1.00 96.31 89 LEU A CA 1
ATOM 701 C C . LEU A 1 89 ? -4.356 -8.247 -0.594 1.00 96.31 89 LEU A C 1
ATOM 703 O O . LEU A 1 89 ? -4.480 -8.795 0.496 1.00 96.31 89 LEU A O 1
ATOM 707 N N . ILE A 1 90 ? -4.706 -8.840 -1.736 1.00 96.19 90 ILE A N 1
ATOM 708 C CA . ILE A 1 90 ? -5.197 -10.225 -1.799 1.00 96.19 90 ILE A CA 1
ATOM 709 C C . ILE A 1 90 ? -4.058 -11.253 -1.910 1.00 96.19 90 ILE A C 1
ATOM 711 O O . ILE A 1 90 ? -4.326 -12.437 -2.101 1.00 96.19 90 ILE A O 1
ATOM 715 N N . ASN A 1 91 ? -2.800 -10.805 -1.811 1.00 95.81 91 ASN A N 1
ATOM 716 C CA . ASN A 1 91 ? -1.587 -11.618 -1.920 1.00 95.81 91 ASN A CA 1
ATOM 717 C C . ASN A 1 91 ? -1.443 -12.393 -3.256 1.00 95.81 91 ASN A C 1
ATOM 719 O O . ASN A 1 91 ? -0.742 -13.400 -3.321 1.00 95.81 91 ASN A O 1
ATOM 723 N N . ASP A 1 92 ? -2.077 -11.913 -4.332 1.00 98.31 92 ASP A N 1
ATOM 724 C CA . ASP A 1 92 ? -1.919 -12.423 -5.708 1.00 98.31 92 ASP A CA 1
ATOM 725 C C . ASP A 1 92 ? -0.537 -12.054 -6.276 1.00 98.31 92 ASP A C 1
ATOM 727 O O . ASP A 1 92 ? 0.093 -12.823 -6.999 1.00 98.31 92 ASP A O 1
ATOM 731 N N . ILE A 1 93 ? -0.008 -10.887 -5.886 1.00 97.25 93 ILE A N 1
ATOM 732 C CA . ILE A 1 93 ? 1.380 -10.495 -6.156 1.00 97.25 93 ILE A CA 1
ATOM 733 C C . ILE A 1 93 ? 2.068 -10.053 -4.867 1.00 97.25 93 ILE A C 1
ATOM 735 O O . ILE A 1 93 ? 1.473 -9.369 -4.040 1.00 97.25 93 ILE A O 1
ATOM 739 N N . LYS A 1 94 ? 3.359 -10.368 -4.721 1.00 97.56 94 LYS A N 1
ATOM 740 C CA . LYS A 1 94 ? 4.148 -9.862 -3.591 1.00 97.56 94 LYS A CA 1
ATOM 741 C C . LYS A 1 94 ? 4.474 -8.379 -3.747 1.00 97.56 94 LYS A C 1
ATOM 743 O O . LYS A 1 94 ? 4.832 -7.942 -4.851 1.00 97.56 94 LYS A O 1
ATOM 748 N N . SER A 1 95 ? 4.416 -7.646 -2.639 1.00 97.75 95 SER A N 1
ATOM 749 C CA . SER A 1 95 ? 5.014 -6.317 -2.522 1.00 97.75 95 SER A CA 1
ATOM 750 C C . SER A 1 95 ? 6.529 -6.387 -2.716 1.00 97.75 95 SER A C 1
ATOM 752 O O . SER A 1 95 ? 7.153 -7.447 -2.610 1.00 97.75 95 SER A O 1
ATOM 754 N N . THR A 1 96 ? 7.119 -5.255 -3.081 1.00 97.25 96 THR A N 1
ATOM 755 C CA . THR A 1 96 ? 8.576 -5.087 -3.075 1.00 97.25 96 THR A CA 1
ATOM 756 C C . THR A 1 96 ? 9.063 -4.733 -1.670 1.00 97.25 96 THR A C 1
ATOM 758 O O . THR A 1 96 ? 10.099 -5.238 -1.250 1.00 97.25 96 THR A O 1
ATOM 761 N N . SER A 1 97 ? 8.303 -3.910 -0.944 1.00 96.56 97 SER A N 1
ATOM 762 C CA . SER A 1 97 ? 8.496 -3.595 0.475 1.00 96.56 97 SER A CA 1
ATOM 763 C C . SER A 1 97 ? 7.183 -3.100 1.094 1.00 96.56 97 SER A C 1
ATOM 765 O O . SER A 1 97 ? 6.204 -2.892 0.363 1.00 96.56 97 SER A O 1
ATOM 767 N N . GLY A 1 98 ? 7.205 -2.886 2.413 1.00 90.31 98 GLY A N 1
ATOM 768 C CA . GLY A 1 98 ? 6.021 -2.584 3.223 1.00 90.31 98 GLY A CA 1
ATOM 769 C C . GLY A 1 98 ? 5.401 -3.837 3.819 1.00 90.31 98 GLY A C 1
ATOM 770 O O . GLY A 1 98 ? 5.455 -4.895 3.142 1.00 90.31 98 GLY A O 1
#

Secondary structure (DSSP, 8-state):
-------GGGS-HHHHHHHHHHHTT-GGGGGEEEEEEEEEEEEEEEEEETTEEEEEEEEEEEEEEEETT-------STTSSHHHHHHHHTTSS--SB-

Foldseek 3Di:
DDPPPPPCVPPDPVQVVQLVCLVVVHCVLVQFPDWDFQFWAKDWDPDADPVGIDIDTLDGGDTHTHGPPDDDDDDDDPSNNRVVVVCCVVVVDPTPHD

InterPro domains:
  IPR003439 ABC transporter-like, ATP-binding domain [PF00005] (60-98)
  IPR026082 ABC transporter A [PTHR19229] (12-98)
  IPR027417 P-loop containing nucleoside triphosphate hydrolase [G3DSA:3.40.50.300] (4-98)
  IPR027417 P-loop containing nucleoside triphosphate hydrolase [SSF52540] (22-98)